Protein AF-A0A8S9Y4X1-F1 (afdb_monomer_lite)

Secondary structure (DSSP, 8-state):
-EEEE-STT-EEEE---TTT---PPPP--------------HHHHHHHHHHSS-------------PPPPPPPPS---------S-SSPPPBPHHHHHHHHHHGGGS-GGGHHHHHT--B-SS-HHHHHHHTTS-----

Organism: Apolygus lucorum (NCBI:txid248454)

pLDDT: mean 70.21, std 19.72, range [40.47, 97.0]

Foldseek 3Di:
DDWDDDDPPDIWDWDDDDDDDTDTDDDDDDPDDPPPPDDDDPVVVVVVVVPPDPPPPDPDPPDPPPDPDDDDDPPDDPPPVPPPPDPDADAAEPVVLVVVVVCVVVDDPVCVVVSVPGHHDPDHPVVVVVVVPDDDDDD

Radius of gyration: 30.33 Å; chains: 1; bounding box: 62×47×93 Å

Structure (mmCIF, N/CA/C/O backbone):
data_AF-A0A8S9Y4X1-F1
#
_entry.id   AF-A0A8S9Y4X1-F1
#
loop_
_atom_site.group_PDB
_atom_site.id
_atom_site.type_symbol
_atom_site.label_atom_id
_atom_site.label_alt_id
_atom_site.label_comp_id
_atom_site.label_asym_id
_atom_site.label_entity_id
_atom_site.label_seq_id
_atom_site.pdbx_PDB_ins_code
_atom_site.Cartn_x
_atom_site.Cartn_y
_atom_site.Cartn_z
_atom_site.occupancy
_atom_site.B_iso_or_equiv
_atom_site.auth_seq_id
_atom_site.auth_comp_id
_atom_site.auth_asym_id
_atom_site.auth_atom_id
_atom_site.pdbx_PDB_model_num
ATOM 1 N N . MET A 1 1 ? -24.726 30.412 -12.217 1.00 48.69 1 MET A N 1
ATOM 2 C CA . MET A 1 1 ? -24.454 28.998 -12.553 1.00 48.69 1 MET A CA 1
ATOM 3 C C . MET A 1 1 ? -23.168 28.961 -13.350 1.00 48.69 1 MET A C 1
ATOM 5 O O . MET A 1 1 ? -23.144 29.510 -14.440 1.00 48.69 1 MET A O 1
ATOM 9 N N . THR A 1 2 ? -22.099 28.398 -12.800 1.00 46.69 2 THR A N 1
ATOM 10 C CA . THR A 1 2 ? -20.843 28.188 -13.530 1.00 46.69 2 THR A CA 1
ATOM 11 C C . THR A 1 2 ?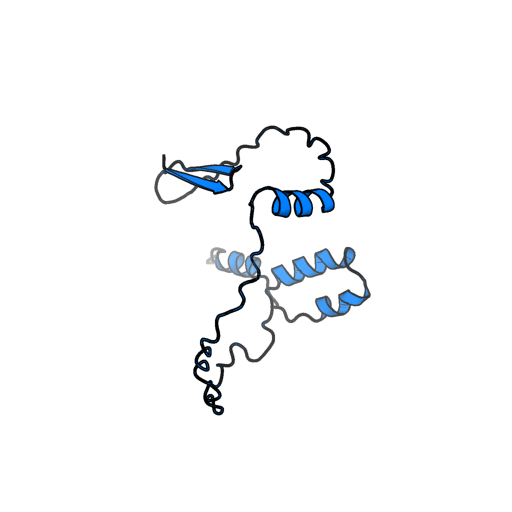 -20.737 26.699 -13.840 1.00 46.69 2 THR A C 1
ATOM 13 O O . THR A 1 2 ? -20.796 25.872 -12.931 1.00 46.69 2 THR A O 1
ATOM 16 N N . GLN A 1 3 ? -20.679 26.349 -15.126 1.00 47.19 3 GLN A N 1
ATOM 17 C CA . GLN A 1 3 ? -20.522 24.962 -15.566 1.00 47.19 3 GLN A CA 1
ATOM 18 C C . GLN A 1 3 ? -19.044 24.687 -15.830 1.0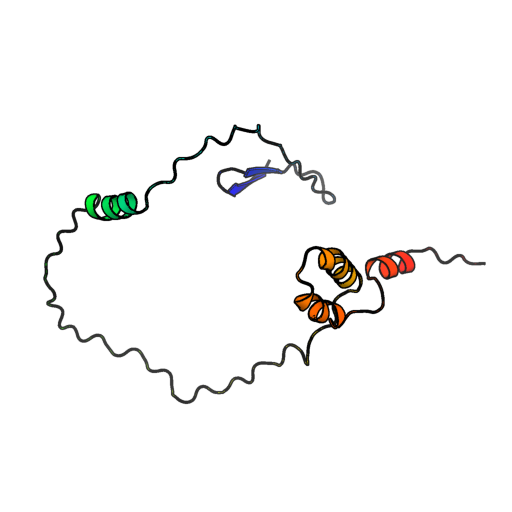0 47.19 3 GLN A C 1
ATOM 20 O O . GLN A 1 3 ? -18.392 25.454 -16.536 1.00 47.19 3 GLN A O 1
ATOM 25 N N . LEU A 1 4 ? -18.525 23.598 -15.265 1.00 46.12 4 LEU A N 1
ATOM 26 C CA . LEU A 1 4 ? -17.198 23.081 -15.585 1.00 46.12 4 LEU A CA 1
ATOM 27 C C . LEU A 1 4 ? -17.399 21.820 -16.435 1.00 46.12 4 LEU A C 1
ATOM 29 O O . LEU A 1 4 ? -18.002 20.852 -15.970 1.00 46.12 4 LEU A O 1
ATOM 33 N N . ARG A 1 5 ? -16.943 21.840 -17.691 1.00 42.22 5 ARG A N 1
ATOM 34 C CA . ARG A 1 5 ? -16.958 20.665 -18.575 1.00 42.22 5 ARG A CA 1
ATOM 35 C C . ARG A 1 5 ? -15.669 19.879 -18.368 1.00 42.22 5 ARG A C 1
ATOM 37 O O . ARG A 1 5 ? -14.590 20.420 -18.586 1.00 42.22 5 ARG A O 1
ATOM 44 N N . ILE A 1 6 ? -15.783 18.613 -17.976 1.00 43.84 6 ILE A N 1
ATOM 45 C CA . ILE A 1 6 ? -14.654 17.682 -17.929 1.00 43.84 6 ILE A CA 1
ATOM 46 C C . ILE A 1 6 ? -15.033 16.506 -18.829 1.00 43.84 6 ILE A C 1
ATOM 48 O O . ILE A 1 6 ? -15.841 15.666 -18.450 1.00 43.84 6 ILE A O 1
ATOM 52 N N . SER A 1 7 ? -14.427 16.466 -20.019 1.00 40.47 7 SER A N 1
ATOM 53 C CA . SER A 1 7 ? -14.663 15.474 -21.080 1.00 40.47 7 SER A CA 1
ATOM 54 C C . SER A 1 7 ? -16.044 15.541 -21.759 1.00 40.47 7 SER A C 1
ATOM 56 O O . SER A 1 7 ? -17.018 16.041 -21.198 1.00 40.47 7 SER A O 1
ATOM 58 N N . ARG A 1 8 ? -16.108 15.050 -23.009 1.00 52.19 8 ARG A N 1
ATOM 59 C CA . ARG A 1 8 ? -17.249 15.159 -23.945 1.00 52.19 8 ARG A CA 1
ATOM 60 C C . ARG A 1 8 ? -18.585 14.629 -23.399 1.00 52.19 8 ARG A C 1
ATOM 62 O O . ARG A 1 8 ? -19.617 14.995 -23.944 1.00 52.19 8 ARG A O 1
ATOM 69 N N . TYR A 1 9 ? -18.572 13.850 -22.316 1.00 46.06 9 TYR A N 1
ATOM 70 C CA . TYR A 1 9 ? -19.741 13.110 -21.826 1.00 46.06 9 TYR A CA 1
ATOM 71 C C . TYR A 1 9 ? -20.127 13.388 -20.366 1.00 46.06 9 TYR A C 1
ATOM 73 O O . TYR A 1 9 ? -21.065 12.778 -19.866 1.00 46.06 9 TYR A O 1
ATOM 81 N N . LYS A 1 10 ? -19.438 14.288 -19.646 1.00 47.38 10 LYS A N 1
ATOM 82 C CA . LYS A 1 10 ? -19.780 14.589 -18.242 1.00 47.38 10 LYS A CA 1
ATOM 83 C C . LYS A 1 10 ? -19.875 16.090 -17.988 1.00 47.38 10 LYS A C 1
ATOM 85 O O . LYS A 1 10 ? -18.883 16.820 -17.967 1.00 47.38 10 LYS A O 1
ATOM 90 N N . VAL A 1 11 ? -21.106 16.549 -17.768 1.00 47.78 11 VAL A N 1
ATOM 91 C CA . VAL A 1 11 ? -21.417 17.924 -17.366 1.00 47.78 11 VAL A CA 1
ATOM 92 C C . VAL A 1 11 ? -21.688 17.941 -15.867 1.00 47.78 11 VAL A C 1
ATOM 94 O O . VAL A 1 11 ? -22.622 17.302 -15.394 1.00 47.78 11 VAL A O 1
ATOM 97 N N . ILE A 1 12 ? -20.883 18.689 -15.111 1.00 52.22 12 ILE A N 1
ATOM 98 C CA . ILE A 1 12 ? -21.127 18.926 -13.685 1.00 52.22 12 ILE A CA 1
ATOM 99 C C . ILE A 1 12 ? -21.751 20.313 -13.540 1.00 52.22 12 ILE A C 1
ATOM 101 O O . ILE A 1 12 ? -21.136 21.330 -13.873 1.00 52.22 12 ILE A O 1
ATOM 105 N N . THR A 1 13 ? -22.975 20.371 -13.017 1.00 50.16 13 THR A N 1
ATOM 106 C CA . THR A 1 13 ? -23.637 21.641 -12.701 1.00 50.16 13 THR A CA 1
ATOM 107 C C . THR A 1 13 ? -23.401 22.012 -11.240 1.00 50.16 13 THR A C 1
ATOM 109 O O . THR A 1 13 ? -23.898 21.350 -10.329 1.00 50.16 13 THR A O 1
ATOM 112 N N . CYS A 1 14 ? -22.668 23.100 -11.003 1.00 47.31 14 CYS A N 1
ATOM 113 C CA . CYS A 1 14 ? -22.388 23.606 -9.662 1.00 47.31 14 CYS A CA 1
ATOM 114 C C . CYS A 1 14 ? -23.380 24.719 -9.275 1.00 47.31 14 CYS A C 1
ATOM 116 O O . CYS A 1 14 ? -23.457 25.767 -9.922 1.00 47.31 14 CYS A O 1
ATOM 118 N N . GLN A 1 15 ? -24.119 24.516 -8.181 1.00 50.72 15 GLN A N 1
ATOM 119 C CA . GLN A 1 15 ? -24.926 25.548 -7.520 1.00 50.72 15 GLN A CA 1
ATOM 120 C C . GLN A 1 15 ? -24.146 26.093 -6.317 1.00 50.72 15 GLN A C 1
ATOM 122 O O . GLN A 1 15 ? -23.895 25.378 -5.346 1.00 50.72 15 GLN A O 1
ATOM 127 N N . ALA A 1 16 ? -23.745 27.363 -6.373 1.00 46.12 16 ALA A N 1
ATOM 128 C CA . ALA A 1 16 ? -23.048 28.014 -5.273 1.00 46.12 16 ALA A CA 1
ATOM 129 C C . ALA A 1 16 ? -24.047 28.397 -4.170 1.00 46.12 16 ALA A C 1
ATOM 131 O O . ALA A 1 16 ? -24.781 29.373 -4.300 1.00 46.12 16 ALA A O 1
ATOM 132 N N . LYS A 1 17 ? -24.055 27.656 -3.058 1.00 50.56 17 LYS A N 1
ATOM 133 C CA . LYS A 1 17 ? -24.651 28.116 -1.797 1.00 50.56 17 LYS A CA 1
ATOM 134 C C . LYS A 1 17 ? -23.564 28.150 -0.722 1.00 50.56 17 LYS A C 1
ATOM 136 O O . LYS A 1 17 ? -22.990 27.127 -0.368 1.00 50.56 17 LYS A O 1
ATOM 141 N N . THR A 1 18 ? -23.228 29.375 -0.318 1.00 51.84 18 THR A N 1
ATOM 142 C CA . THR A 1 18 ? -22.526 29.778 0.915 1.00 51.84 18 THR A CA 1
ATOM 143 C C . THR A 1 18 ? -21.518 28.782 1.527 1.00 51.84 18 THR A C 1
ATOM 145 O O . THR A 1 18 ? -21.851 27.893 2.301 1.00 51.84 18 THR A O 1
ATOM 148 N N . LYS A 1 19 ? -20.236 29.030 1.216 1.00 52.41 19 LYS A N 1
ATOM 149 C CA . LYS A 1 19 ? -18.960 28.767 1.932 1.00 52.41 19 LYS A CA 1
ATOM 150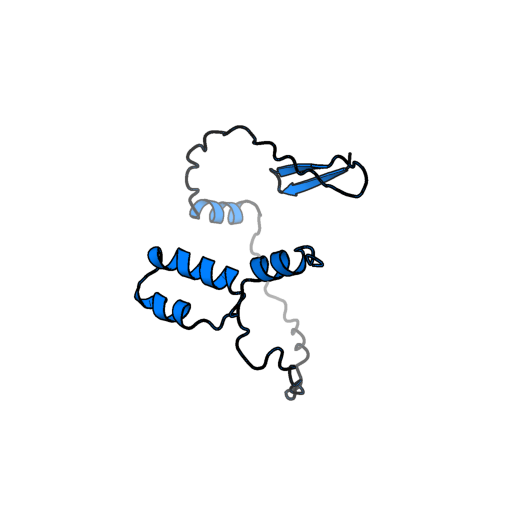 C C . LYS A 1 19 ? -18.690 27.472 2.729 1.00 52.41 19 LYS A C 1
ATOM 152 O O . LYS A 1 19 ? -17.559 27.353 3.189 1.00 52.41 19 LYS A O 1
ATOM 157 N N . LYS A 1 20 ? -19.588 26.497 2.915 1.00 54.88 20 LYS A N 1
ATOM 158 C CA . LYS A 1 20 ? -19.260 25.330 3.774 1.00 54.88 20 LYS A CA 1
ATOM 159 C C . LYS A 1 20 ? -19.642 23.936 3.282 1.00 54.88 20 LYS A C 1
ATOM 161 O O . LYS A 1 20 ? -19.180 22.985 3.899 1.00 54.88 20 LYS A O 1
ATOM 166 N N . ARG A 1 21 ? -20.386 23.752 2.188 1.00 42.75 21 ARG A N 1
ATOM 167 C CA . ARG A 1 21 ? -20.644 22.404 1.637 1.00 42.75 21 ARG A CA 1
ATOM 168 C C . ARG A 1 21 ? -20.913 22.469 0.137 1.00 42.75 21 ARG A C 1
ATOM 170 O O . ARG A 1 21 ? -21.947 22.982 -0.275 1.00 42.75 21 ARG A O 1
ATOM 177 N N . LEU A 1 22 ? -20.007 21.911 -0.667 1.00 46.88 22 LEU A N 1
ATOM 178 C CA . LEU A 1 22 ? -20.325 21.548 -2.047 1.00 46.88 22 LEU A CA 1
ATOM 179 C C . LEU A 1 22 ? -21.138 20.246 -2.012 1.00 46.88 22 LEU A C 1
ATOM 181 O O . LEU A 1 22 ? -20.665 19.239 -1.487 1.00 46.88 22 LEU A O 1
ATOM 185 N N . ARG A 1 23 ? -22.363 20.264 -2.545 1.00 42.56 23 ARG A N 1
ATOM 186 C CA . ARG A 1 23 ? -23.140 19.048 -2.817 1.00 42.56 23 ARG A CA 1
ATOM 187 C C . ARG A 1 23 ? -22.910 18.690 -4.281 1.00 42.56 23 ARG A C 1
ATOM 189 O O . ARG A 1 23 ? -23.397 19.397 -5.155 1.00 42.56 23 ARG A O 1
ATOM 196 N N . ILE A 1 24 ? -22.141 17.634 -4.529 1.00 54.19 24 ILE A N 1
ATOM 197 C CA . ILE A 1 24 ? -21.978 17.066 -5.869 1.00 54.19 24 ILE A CA 1
ATOM 198 C C . ILE A 1 24 ? -23.199 16.179 -6.107 1.00 54.19 24 ILE A C 1
ATOM 200 O O . ILE A 1 24 ? -23.449 15.256 -5.334 1.00 54.19 24 ILE A O 1
ATOM 204 N N . MET A 1 25 ? -23.995 16.514 -7.118 1.00 44.84 25 MET A N 1
ATOM 205 C CA . MET A 1 25 ? -25.071 15.658 -7.607 1.00 44.84 25 MET A CA 1
ATOM 206 C C . MET A 1 25 ? -24.545 14.937 -8.842 1.00 44.84 25 MET A C 1
ATOM 208 O O . MET A 1 25 ? -24.084 15.588 -9.777 1.00 44.84 25 MET A O 1
ATOM 212 N N . TRP A 1 26 ? -24.571 13.610 -8.803 1.00 44.75 26 TRP A N 1
ATOM 213 C CA . TRP A 1 26 ? -24.354 12.775 -9.974 1.00 44.75 26 TRP A CA 1
ATOM 214 C C . TRP A 1 26 ? -25.724 12.559 -10.607 1.00 44.75 26 TRP A C 1
ATOM 216 O O . TRP A 1 26 ? -26.634 12.090 -9.927 1.00 44.75 26 TRP A O 1
ATOM 226 N N . SER A 1 27 ? -25.885 12.974 -11.859 1.00 49.47 27 SER A N 1
ATOM 227 C CA . SER A 1 27 ? -27.011 12.523 -12.670 1.00 49.47 27 SER A CA 1
ATOM 228 C C . SER A 1 27 ? -26.569 11.234 -13.344 1.00 49.47 27 SER A C 1
ATOM 230 O O . SER A 1 27 ? -25.586 11.244 -14.088 1.00 49.47 27 SER A O 1
ATOM 232 N N . GLU A 1 28 ? -27.247 10.137 -13.034 1.00 44.03 28 GLU A N 1
ATOM 233 C CA . GLU A 1 28 ? -27.150 8.906 -13.811 1.00 44.03 28 GLU A CA 1
ATOM 234 C C . GLU A 1 28 ? -27.853 9.183 -15.141 1.00 44.03 28 GLU A C 1
ATOM 236 O O . GLU A 1 28 ? -29.041 9.503 -15.176 1.00 44.03 28 GLU A O 1
ATOM 241 N N . GLY A 1 29 ? -27.060 9.226 -16.211 1.00 45.47 29 GLY A N 1
ATOM 242 C CA . GLY A 1 29 ? -27.583 9.193 -17.568 1.00 45.47 29 GLY A CA 1
ATOM 243 C C . GLY A 1 29 ? -28.074 7.783 -17.862 1.00 45.47 29 GLY A C 1
ATOM 244 O O . GLY A 1 29 ? -27.479 6.821 -17.382 1.00 45.47 29 GLY A O 1
ATOM 245 N N . GLU A 1 30 ? -29.172 7.725 -18.602 1.00 53.09 30 GLU A N 1
ATOM 246 C CA . GLU A 1 30 ? -29.833 6.544 -19.152 1.00 53.09 30 GLU A CA 1
ATOM 247 C C . GLU A 1 30 ? -28.819 5.523 -19.695 1.00 53.09 30 GLU A C 1
ATOM 249 O O . GLU A 1 30 ? -27.838 5.897 -20.344 1.00 53.09 30 GLU A O 1
ATOM 254 N N . GLU A 1 31 ? -29.022 4.246 -19.357 1.00 50.28 31 GLU A N 1
ATOM 255 C CA . GLU A 1 31 ? -28.235 3.135 -19.889 1.00 50.28 31 GLU A CA 1
ATOM 256 C C . GLU A 1 31 ? -28.609 2.959 -21.363 1.00 50.28 31 GLU A C 1
ATOM 258 O O . GLU A 1 31 ? -29.567 2.267 -21.692 1.00 50.28 31 GLU A O 1
ATOM 263 N N . ASP A 1 32 ? -27.878 3.628 -22.253 1.00 45.88 32 ASP A N 1
ATOM 264 C CA . ASP A 1 32 ? -27.865 3.244 -23.658 1.00 45.88 32 ASP A CA 1
ATOM 265 C C . ASP A 1 32 ? -27.224 1.851 -23.742 1.00 45.88 32 ASP A C 1
ATOM 267 O O . ASP A 1 32 ? -26.061 1.672 -23.355 1.00 45.88 32 ASP A O 1
ATOM 271 N N . ASP A 1 33 ? -27.990 0.870 -24.227 1.00 49.41 33 ASP A N 1
ATOM 272 C CA . ASP A 1 33 ? -27.493 -0.453 -24.595 1.00 49.41 33 ASP A CA 1
ATOM 273 C C . ASP A 1 33 ? -26.206 -0.280 -25.413 1.00 49.41 33 ASP A C 1
ATOM 275 O O . ASP A 1 33 ? -26.198 0.328 -26.489 1.00 49.41 33 ASP A O 1
ATOM 279 N N . ILE A 1 34 ? -25.088 -0.778 -24.879 1.00 45.44 34 ILE A N 1
ATOM 280 C CA . ILE A 1 34 ? -23.803 -0.759 -25.573 1.00 45.44 34 ILE A CA 1
ATOM 281 C C . ILE A 1 34 ? -23.943 -1.722 -26.748 1.00 45.44 34 ILE A C 1
ATOM 283 O O . ILE A 1 34 ? -23.728 -2.919 -26.606 1.00 45.44 34 ILE A O 1
ATOM 287 N N . SER A 1 35 ? -24.331 -1.179 -27.901 1.00 53.91 35 SER A N 1
ATOM 288 C CA . SER A 1 35 ? -24.262 -1.865 -29.183 1.00 53.91 35 SER A CA 1
ATOM 289 C C . SER A 1 35 ? -22.842 -2.380 -29.376 1.00 53.91 35 SER A C 1
ATOM 291 O O . SER A 1 35 ? -21.883 -1.610 -29.283 1.00 53.91 35 SER A O 1
ATOM 293 N N . ASP A 1 36 ? -22.736 -3.671 -29.667 1.00 52.56 36 ASP A N 1
ATOM 294 C CA . ASP A 1 36 ? -21.516 -4.409 -29.970 1.00 52.56 36 ASP A CA 1
ATOM 295 C C . ASP A 1 36 ? -20.788 -3.722 -31.137 1.00 52.56 36 ASP A C 1
ATOM 297 O O . ASP A 1 36 ? -21.064 -3.960 -32.312 1.00 52.56 36 ASP A O 1
ATOM 301 N N . GLY A 1 37 ? -19.909 -2.777 -30.809 1.00 51.22 37 GLY A N 1
ATOM 302 C CA . GLY A 1 37 ? -19.139 -2.028 -31.787 1.00 51.22 37 GLY A CA 1
ATOM 303 C C . GLY A 1 37 ? -18.191 -2.974 -32.506 1.00 51.22 37 GLY A C 1
ATOM 304 O O . GLY A 1 37 ? -17.246 -3.482 -31.904 1.00 51.22 37 GLY A O 1
ATOM 305 N N . GLU A 1 38 ? -18.469 -3.207 -33.785 1.00 60.78 38 GLU A N 1
ATOM 306 C CA . GLU A 1 38 ? -17.631 -3.955 -34.711 1.00 60.78 38 GLU A CA 1
ATOM 307 C C . GLU A 1 38 ? -16.175 -3.466 -34.603 1.00 60.78 38 GLU A C 1
ATOM 309 O O . GLU A 1 38 ? -15.879 -2.270 -34.695 1.00 60.78 38 GLU A O 1
ATOM 314 N N . LEU A 1 39 ? -15.268 -4.399 -34.315 1.00 52.97 39 LEU A N 1
ATOM 315 C CA . LEU A 1 39 ? -13.844 -4.143 -34.139 1.00 52.97 39 LEU A CA 1
ATOM 316 C C . LEU A 1 39 ? -13.278 -3.623 -35.471 1.00 52.97 39 LEU A C 1
ATOM 318 O O . LEU A 1 39 ? -13.062 -4.412 -36.386 1.00 52.97 39 LEU A O 1
ATOM 322 N N . MET A 1 40 ? -13.055 -2.310 -35.596 1.00 57.19 40 MET A N 1
ATOM 323 C CA . MET A 1 40 ? -12.433 -1.738 -36.797 1.00 57.19 40 MET A CA 1
ATOM 324 C C . MET A 1 40 ? -11.074 -2.405 -37.058 1.00 57.19 40 MET A C 1
ATOM 326 O O . MET A 1 40 ? -10.185 -2.368 -36.202 1.00 57.19 40 MET A O 1
ATOM 330 N N . ASP A 1 41 ? -10.919 -3.001 -38.243 1.00 63.53 41 ASP A N 1
ATOM 331 C CA . ASP A 1 41 ? -9.669 -3.608 -38.689 1.00 63.53 41 ASP A CA 1
ATOM 332 C C . ASP A 1 41 ? -8.603 -2.516 -38.879 1.00 63.53 41 ASP A C 1
ATOM 334 O O . ASP A 1 41 ? -8.783 -1.539 -39.609 1.00 63.53 41 ASP A O 1
ATOM 338 N N . LEU A 1 42 ? -7.464 -2.673 -38.202 1.00 59.31 42 LEU A N 1
ATOM 339 C CA . LEU A 1 42 ? -6.360 -1.707 -38.213 1.00 59.31 42 LEU A CA 1
ATOM 340 C C . LEU A 1 42 ? -5.752 -1.519 -39.614 1.00 59.31 42 LEU A C 1
ATOM 342 O O . LEU A 1 42 ? -5.033 -0.543 -39.839 1.00 59.31 42 LEU A O 1
ATOM 346 N N . SER A 1 43 ? -6.038 -2.426 -40.551 1.00 59.19 43 SER A N 1
ATOM 347 C CA . SER A 1 43 ? -5.587 -2.339 -41.940 1.00 59.19 43 SER A CA 1
ATOM 348 C C . SER A 1 43 ? -6.239 -1.178 -42.713 1.00 59.19 43 SER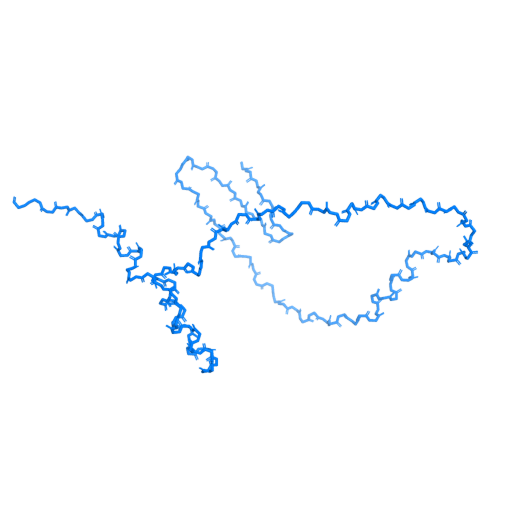 A C 1
ATOM 350 O O . SER A 1 43 ? -5.561 -0.509 -43.499 1.00 59.19 43 SER A O 1
ATOM 352 N N . GLU A 1 44 ? -7.507 -0.858 -42.435 1.00 58.81 44 GLU A N 1
ATOM 353 C CA . GLU A 1 44 ? -8.245 0.212 -43.121 1.00 58.81 44 GLU A CA 1
ATOM 354 C C . GLU A 1 44 ? -7.805 1.607 -42.655 1.00 58.81 44 GLU A C 1
ATOM 356 O O . GLU A 1 44 ? -7.725 2.547 -43.451 1.00 58.81 44 GLU A O 1
ATOM 361 N N . LEU A 1 45 ? -7.418 1.739 -41.381 1.00 60.59 45 LEU A N 1
ATOM 362 C CA . LEU A 1 45 ? -6.915 2.997 -40.819 1.00 60.59 45 LEU A CA 1
ATOM 363 C C . LEU A 1 45 ? -5.602 3.436 -41.486 1.00 60.59 45 LEU A C 1
ATOM 365 O O . LEU A 1 45 ? -5.398 4.622 -41.749 1.00 60.59 45 LEU A O 1
ATOM 369 N N . VAL A 1 46 ? -4.721 2.482 -41.795 1.00 59.69 46 VAL A N 1
ATOM 370 C CA . VAL A 1 46 ? -3.446 2.758 -42.475 1.00 59.69 46 VAL A CA 1
ATOM 371 C C . VAL A 1 46 ? -3.679 3.190 -43.926 1.00 59.69 46 VAL A C 1
ATOM 373 O O . VAL A 1 46 ? -2.991 4.085 -44.417 1.00 59.69 46 VAL A O 1
ATOM 376 N N . GLN A 1 47 ? -4.681 2.620 -44.602 1.00 55.72 47 GLN A N 1
ATOM 377 C CA . GLN A 1 47 ? -5.025 2.998 -45.978 1.00 55.72 47 GLN A CA 1
ATOM 378 C C . GLN A 1 47 ? -5.695 4.379 -46.056 1.00 55.72 47 GLN A C 1
ATOM 380 O O . GLN A 1 47 ? -5.414 5.141 -46.981 1.00 55.72 47 GLN A O 1
ATOM 385 N N . GLY A 1 48 ? -6.504 4.749 -45.057 1.00 55.34 48 GLY A N 1
ATOM 386 C CA . GLY A 1 48 ? -7.119 6.077 -44.972 1.00 55.34 48 GLY A CA 1
ATOM 387 C C . GLY A 1 48 ? -6.096 7.214 -44.862 1.00 55.34 48 GLY A C 1
ATOM 388 O O . GLY A 1 48 ? -6.236 8.232 -45.538 1.00 55.34 48 GLY A O 1
ATOM 389 N N . ILE A 1 49 ? -5.025 7.013 -44.084 1.00 55.62 49 ILE A N 1
ATOM 390 C CA . ILE A 1 49 ? -3.947 8.005 -43.916 1.00 55.62 49 ILE A CA 1
ATOM 391 C C . ILE A 1 49 ? -3.180 8.225 -45.228 1.00 55.62 49 ILE A C 1
ATOM 393 O O . ILE A 1 49 ? -2.787 9.348 -45.535 1.00 55.62 49 ILE A O 1
ATOM 397 N N . LEU A 1 50 ? -2.991 7.173 -46.028 1.00 46.69 50 LEU A N 1
ATOM 398 C CA . LEU A 1 50 ? -2.265 7.259 -47.298 1.00 46.69 50 LEU A CA 1
ATOM 399 C C . LEU A 1 50 ? -3.100 7.858 -48.441 1.00 46.69 50 LEU A C 1
ATOM 401 O O . LEU A 1 50 ? -2.528 8.271 -49.447 1.00 46.69 50 LEU A O 1
ATOM 405 N N . SER A 1 51 ? -4.431 7.913 -48.308 1.00 53.19 51 SER A N 1
ATOM 406 C CA . SER A 1 51 ? -5.322 8.347 -49.391 1.00 53.19 51 SER A CA 1
ATOM 407 C C . SER A 1 51 ? -5.856 9.778 -49.252 1.00 53.19 51 SER A C 1
ATOM 409 O O . SER A 1 51 ? -6.308 10.333 -50.255 1.00 53.19 51 SER A O 1
ATOM 411 N N . SER A 1 52 ? -5.851 10.387 -48.059 1.00 52.94 52 SER A N 1
ATOM 412 C CA . SER A 1 52 ? -6.485 11.703 -47.846 1.00 52.94 52 SER A CA 1
ATOM 413 C C . SER A 1 52 ? -5.572 12.908 -48.059 1.00 52.94 52 SER A C 1
ATOM 415 O O . SER A 1 52 ? -6.049 14.040 -48.071 1.00 52.94 52 SER A O 1
ATOM 417 N N . GLU A 1 53 ? -4.278 12.697 -48.267 1.00 51.12 53 GLU A N 1
ATOM 418 C CA . GLU A 1 53 ? -3.361 13.773 -48.614 1.00 51.12 53 GLU A CA 1
ATOM 419 C C . GLU A 1 53 ? -2.606 13.367 -49.871 1.00 51.12 53 GLU A C 1
ATOM 421 O O . GLU A 1 53 ? -1.892 12.368 -49.889 1.00 51.12 53 GLU A O 1
ATOM 426 N N . GLY A 1 54 ? -2.788 14.134 -50.948 1.00 50.25 54 GLY A N 1
ATOM 427 C CA . GLY A 1 54 ? -2.020 14.017 -52.184 1.00 50.25 54 GLY A CA 1
ATOM 428 C C . GLY A 1 54 ? -0.553 14.379 -51.961 1.00 50.25 54 GLY A C 1
ATOM 429 O O . GLY A 1 54 ? -0.054 15.358 -52.512 1.00 50.25 54 GLY A O 1
ATOM 430 N N . VAL A 1 55 ? 0.146 13.598 -51.144 1.00 44.12 55 VAL A N 1
ATOM 431 C CA . VAL A 1 55 ? 1.579 13.699 -50.919 1.00 44.12 55 VAL A CA 1
ATOM 432 C C . VAL A 1 55 ? 2.242 12.862 -51.998 1.00 44.12 55 VAL A C 1
ATOM 434 O O . VAL A 1 55 ? 2.654 11.723 -51.799 1.00 44.12 55 VAL A O 1
ATOM 437 N N . THR A 1 56 ? 2.346 13.435 -53.195 1.00 45.03 56 THR A N 1
ATOM 438 C CA . THR A 1 56 ? 3.361 12.977 -54.141 1.00 45.03 56 THR A CA 1
ATOM 439 C C . THR A 1 56 ? 4.714 13.166 -53.466 1.00 45.03 56 THR A C 1
ATOM 441 O O . THR A 1 56 ? 5.158 14.304 -53.290 1.00 45.03 56 THR A O 1
ATOM 444 N N . LEU A 1 57 ? 5.365 12.068 -53.080 1.00 47.56 57 LEU A N 1
ATOM 445 C CA . LEU A 1 57 ? 6.767 12.074 -52.681 1.00 47.56 57 LEU A CA 1
ATOM 446 C C . LEU A 1 57 ? 7.597 12.449 -53.913 1.00 47.56 57 LEU A C 1
ATOM 448 O O . LEU A 1 57 ? 8.036 11.597 -54.680 1.00 47.56 57 LEU A O 1
ATOM 452 N N . LYS A 1 58 ? 7.775 13.754 -54.143 1.00 45.94 58 LYS A N 1
ATOM 453 C CA . LYS A 1 58 ? 8.854 14.236 -54.997 1.00 45.94 58 LYS A CA 1
ATOM 454 C C . LYS A 1 58 ? 10.149 13.918 -54.263 1.00 45.94 58 LYS A C 1
ATOM 456 O O . LYS A 1 58 ? 10.486 14.588 -53.290 1.00 45.94 58 LYS A O 1
ATOM 461 N N . GLU A 1 59 ? 10.867 12.905 -54.738 1.00 54.38 59 GLU A N 1
ATOM 462 C CA . GLU A 1 59 ? 12.298 12.775 -54.485 1.00 54.38 59 GLU A CA 1
ATOM 463 C C . GLU A 1 59 ? 12.978 14.065 -54.950 1.00 54.38 59 GLU A C 1
ATOM 465 O O . GLU A 1 59 ? 13.254 14.278 -56.130 1.00 54.38 59 GLU A O 1
ATOM 470 N N . LYS A 1 60 ? 13.217 14.971 -54.008 1.00 47.84 60 LYS A N 1
ATOM 471 C CA . LYS A 1 60 ? 14.253 15.982 -54.147 1.00 47.84 60 LYS A CA 1
ATOM 472 C C . LYS A 1 60 ? 14.956 16.143 -52.812 1.00 47.84 60 LYS A C 1
ATOM 474 O O . LYS A 1 60 ? 14.783 17.126 -52.101 1.00 47.84 60 LYS A O 1
ATOM 479 N N . ALA A 1 61 ? 15.756 15.137 -52.479 1.00 53.31 61 ALA A N 1
ATOM 480 C CA . ALA A 1 61 ? 16.799 15.259 -51.475 1.00 53.31 61 ALA A CA 1
ATOM 481 C C . ALA A 1 61 ? 18.012 15.969 -52.103 1.00 53.31 61 ALA A C 1
ATOM 483 O O . ALA A 1 61 ? 19.050 15.370 -52.344 1.00 53.31 61 ALA A O 1
ATOM 484 N N . GLU A 1 62 ? 17.863 17.260 -52.390 1.00 57.19 62 GLU A N 1
ATOM 485 C CA . GLU A 1 62 ? 18.997 18.174 -52.549 1.00 57.19 62 GLU A CA 1
ATOM 486 C C . GLU A 1 62 ? 18.860 19.248 -51.474 1.00 57.19 62 GLU A C 1
ATOM 488 O O . GLU A 1 62 ? 18.345 20.339 -51.692 1.00 57.19 62 GLU A O 1
ATOM 493 N N . SER A 1 63 ? 19.288 18.886 -50.270 1.00 47.53 63 SER A N 1
ATOM 494 C CA . SER A 1 63 ? 19.663 19.829 -49.228 1.00 47.53 63 SER A CA 1
ATOM 495 C C . SER A 1 63 ? 20.983 19.325 -48.663 1.00 47.53 63 SER A C 1
ATOM 497 O O . SER A 1 63 ? 21.026 18.484 -47.769 1.00 47.53 63 SER A O 1
ATOM 499 N N . SER A 1 64 ? 22.082 19.785 -49.259 1.00 60.91 64 SER A N 1
ATOM 500 C CA . SER A 1 64 ? 23.425 19.662 -48.690 1.00 60.91 64 SER A CA 1
ATOM 501 C C . SER A 1 64 ? 23.695 20.818 -47.722 1.00 60.91 64 SER A C 1
ATOM 503 O O . SER A 1 64 ? 24.790 21.380 -47.709 1.00 60.91 64 SER A O 1
ATOM 505 N N . GLU A 1 65 ? 22.690 21.233 -46.955 1.00 68.12 65 GLU A N 1
ATOM 506 C CA . GLU A 1 65 ? 22.891 22.205 -45.893 1.00 68.12 65 GLU A CA 1
ATOM 507 C C . GLU A 1 65 ? 23.355 21.420 -44.669 1.00 68.12 65 GLU A C 1
ATOM 509 O O . GLU A 1 65 ? 22.578 20.724 -44.014 1.00 68.12 65 GLU A O 1
ATOM 514 N N . ALA A 1 66 ? 24.669 21.436 -44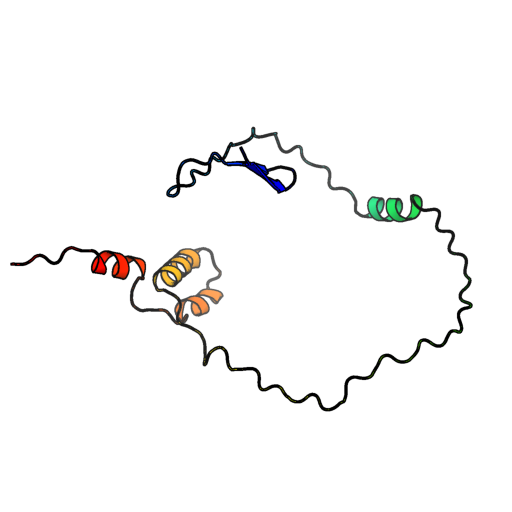.438 1.00 72.19 66 ALA A N 1
ATOM 515 C CA . ALA A 1 66 ? 25.291 20.772 -43.305 1.00 72.19 66 ALA A CA 1
ATOM 516 C C . ALA A 1 66 ? 24.606 21.241 -42.015 1.00 72.19 66 ALA A C 1
ATOM 518 O O . ALA A 1 66 ? 24.747 22.396 -41.612 1.00 72.19 66 ALA A O 1
ATOM 519 N N . ILE A 1 67 ? 23.837 20.344 -41.393 1.00 75.56 67 ILE A N 1
ATOM 520 C CA . ILE A 1 67 ? 23.160 20.620 -40.129 1.00 75.56 67 ILE A CA 1
ATOM 521 C C . ILE A 1 67 ? 24.249 20.999 -39.117 1.00 75.56 67 ILE A C 1
ATOM 523 O O . ILE A 1 67 ? 25.165 20.200 -38.903 1.00 75.56 67 ILE A O 1
ATOM 527 N N . PRO A 1 68 ? 24.200 22.200 -38.514 1.00 78.69 68 PRO A N 1
ATOM 528 C CA . PRO A 1 68 ? 25.193 22.591 -37.530 1.00 78.69 68 PRO A CA 1
ATOM 529 C C . PRO A 1 68 ? 25.132 21.633 -36.337 1.00 78.69 68 PRO A C 1
ATOM 531 O O . PRO A 1 68 ? 24.051 21.330 -35.825 1.00 78.69 68 PRO A O 1
ATOM 534 N N . ASP A 1 69 ? 26.302 21.160 -35.904 1.00 81.19 69 ASP A N 1
ATOM 535 C CA . ASP A 1 69 ? 26.438 20.274 -34.748 1.00 81.19 69 ASP A CA 1
ATOM 536 C C . ASP A 1 69 ? 25.737 20.911 -33.538 1.00 81.19 69 ASP A C 1
ATOM 538 O O . ASP A 1 69 ? 26.034 22.046 -33.147 1.00 81.19 69 ASP A O 1
ATOM 542 N N . LEU A 1 70 ? 24.800 20.174 -32.932 1.00 83.62 70 LEU A N 1
ATOM 543 C CA . LEU A 1 70 ? 24.153 20.618 -31.702 1.00 83.62 70 LEU A CA 1
ATOM 544 C C . LEU A 1 70 ? 25.223 20.848 -30.624 1.00 83.62 70 LEU A C 1
ATOM 546 O O . LEU A 1 70 ? 26.186 20.074 -30.530 1.00 83.62 70 LEU A O 1
ATOM 550 N N . PRO A 1 71 ? 25.062 21.880 -29.777 1.00 83.88 71 PRO A N 1
ATOM 551 C CA . PRO A 1 71 ? 26.000 22.142 -28.699 1.00 83.88 71 PRO A CA 1
ATOM 552 C C . PRO A 1 71 ? 26.177 20.883 -27.847 1.00 83.88 71 PRO A C 1
ATOM 554 O O . PRO A 1 71 ? 25.226 20.338 -27.281 1.00 83.88 71 PRO A O 1
ATOM 557 N N . ARG A 1 72 ? 27.418 20.394 -27.773 1.00 79.06 72 ARG A N 1
ATOM 558 C CA . ARG A 1 72 ? 27.742 19.189 -27.009 1.00 79.06 72 ARG A CA 1
ATOM 559 C C . ARG A 1 72 ? 27.676 19.509 -25.524 1.00 79.06 72 ARG A C 1
ATOM 561 O O . ARG A 1 72 ? 28.324 20.444 -25.055 1.00 79.06 72 ARG A O 1
ATOM 568 N N . ARG A 1 73 ? 26.937 18.692 -24.770 1.00 78.81 73 ARG A N 1
ATOM 569 C CA . ARG A 1 73 ? 26.960 18.744 -23.306 1.00 78.81 73 ARG A CA 1
ATOM 570 C C . ARG A 1 73 ? 28.413 18.552 -22.836 1.00 78.81 73 ARG A C 1
ATOM 572 O O . ARG A 1 73 ? 29.044 17.578 -23.259 1.00 78.81 73 ARG A O 1
ATOM 579 N N . PRO A 1 74 ? 28.967 19.441 -21.991 1.00 80.62 74 PRO A N 1
ATOM 580 C CA . PRO A 1 74 ? 30.298 19.245 -21.432 1.00 80.62 74 PRO A CA 1
ATOM 581 C C . PRO A 1 74 ? 30.366 17.889 -20.720 1.00 80.62 74 PRO A C 1
ATOM 583 O O . PRO A 1 74 ? 29.446 17.509 -19.998 1.00 80.62 74 PRO A O 1
ATOM 586 N N . ARG A 1 75 ? 31.456 17.142 -20.947 1.00 74.62 75 ARG A N 1
ATOM 587 C CA . ARG A 1 75 ? 31.624 15.764 -20.442 1.00 74.62 75 ARG A CA 1
ATOM 588 C C . ARG A 1 75 ? 31.611 15.675 -18.913 1.00 74.62 75 ARG A C 1
ATOM 590 O O . ARG A 1 75 ? 31.318 14.617 -18.372 1.00 74.62 75 ARG A O 1
ATOM 597 N N . ALA A 1 76 ? 31.908 16.780 -18.236 1.00 70.94 76 ALA A N 1
ATOM 598 C CA . ALA A 1 76 ? 31.792 16.917 -16.796 1.00 70.94 76 ALA A CA 1
ATOM 599 C C . ALA A 1 76 ? 30.516 17.702 -16.466 1.00 70.94 76 ALA A C 1
ATOM 601 O O . ALA A 1 76 ? 30.543 18.923 -16.325 1.00 70.94 76 ALA A O 1
ATOM 602 N N . SER A 1 77 ? 29.383 17.009 -16.352 1.00 68.44 77 SER A N 1
ATOM 603 C CA . SER A 1 77 ? 28.308 17.529 -15.509 1.00 68.44 77 SER A CA 1
ATOM 604 C C . SER A 1 77 ? 28.780 17.411 -14.067 1.00 68.44 77 SER A C 1
ATOM 606 O O . SER A 1 77 ? 29.188 16.318 -13.664 1.00 68.44 77 SER A O 1
ATOM 608 N N . GLN A 1 78 ? 28.729 18.497 -13.293 1.00 69.19 78 GLN A N 1
ATOM 609 C CA . GLN A 1 78 ? 28.763 18.361 -11.840 1.00 69.19 78 GLN A CA 1
ATOM 610 C C . GLN A 1 78 ? 27.728 17.298 -11.465 1.00 69.19 78 GLN A C 1
ATOM 612 O O . GLN A 1 78 ? 26.600 17.313 -11.961 1.00 69.19 78 GLN A O 1
ATOM 617 N N . VAL A 1 79 ? 28.154 16.310 -10.681 1.00 68.69 79 VAL A N 1
ATOM 618 C CA . VAL A 1 79 ? 27.219 15.390 -10.050 1.00 68.69 79 VAL A CA 1
ATOM 619 C C . VAL A 1 79 ? 26.511 16.241 -9.013 1.00 68.69 79 VAL A C 1
ATOM 621 O O . VAL A 1 79 ? 27.012 16.402 -7.903 1.00 68.69 79 VAL A O 1
ATOM 624 N N . ASP A 1 80 ? 25.405 16.868 -9.408 1.00 72.94 80 ASP A N 1
ATOM 625 C CA . ASP A 1 80 ? 24.480 17.443 -8.449 1.00 72.94 80 ASP A CA 1
ATOM 626 C C . ASP A 1 80 ? 24.127 16.300 -7.504 1.00 72.94 80 ASP A C 1
ATOM 628 O O . ASP A 1 80 ? 23.523 15.301 -7.909 1.00 72.94 80 ASP A O 1
ATOM 632 N N . VAL A 1 81 ? 24.617 16.386 -6.266 1.00 79.50 81 VAL A N 1
ATOM 633 C CA . VAL A 1 81 ? 24.319 15.399 -5.237 1.00 79.50 81 VAL A CA 1
ATOM 634 C C . VAL A 1 81 ? 22.826 15.517 -4.996 1.00 79.50 81 VAL A C 1
ATOM 636 O O . VAL A 1 81 ? 22.363 16.438 -4.324 1.00 79.50 81 VAL A O 1
ATOM 639 N N . TYR A 1 82 ? 22.065 14.627 -5.630 1.00 80.00 82 TYR A N 1
ATOM 640 C CA . TYR A 1 82 ? 20.621 14.621 -5.507 1.00 80.00 82 TYR A CA 1
ATOM 641 C C . TYR A 1 82 ? 20.290 14.451 -4.021 1.00 80.00 82 TYR A C 1
ATOM 643 O O . TYR A 1 82 ? 20.818 13.524 -3.393 1.00 80.00 82 TYR A O 1
ATOM 651 N N . PRO A 1 83 ? 19.475 15.336 -3.421 1.00 83.56 83 PRO A N 1
ATOM 652 C CA . PRO A 1 83 ? 19.172 15.229 -2.006 1.00 83.56 83 PRO A CA 1
ATOM 653 C C . PRO A 1 83 ? 18.523 13.870 -1.742 1.00 83.56 83 PRO A C 1
ATOM 655 O O . PRO A 1 83 ? 17.589 13.467 -2.439 1.00 83.56 83 PRO A O 1
ATOM 658 N N . GLN A 1 84 ? 19.023 13.151 -0.736 1.00 79.88 84 GLN A N 1
ATOM 659 C CA . GLN A 1 84 ? 18.375 11.926 -0.282 1.00 79.88 84 GLN A CA 1
ATOM 660 C C . GLN A 1 84 ? 16.980 12.279 0.230 1.00 79.88 84 GLN A C 1
ATOM 662 O O . GLN A 1 84 ? 16.827 12.886 1.287 1.00 79.88 84 GLN A O 1
ATOM 667 N N . LEU A 1 85 ? 15.959 11.916 -0.550 1.00 83.94 85 LEU A N 1
ATOM 668 C CA . LEU A 1 85 ? 14.570 12.218 -0.218 1.00 83.94 85 LEU A CA 1
ATOM 669 C C . LEU A 1 85 ? 14.137 11.463 1.048 1.00 83.94 85 LEU A C 1
ATOM 671 O O . LEU A 1 85 ? 13.501 12.040 1.928 1.00 83.94 85 LEU A O 1
ATOM 675 N N . HIS A 1 86 ? 14.525 10.187 1.156 1.00 82.12 86 HIS A N 1
ATOM 676 C CA . HIS A 1 86 ? 14.243 9.316 2.295 1.00 82.12 86 HIS A CA 1
ATOM 677 C C . HIS A 1 86 ? 15.408 8.348 2.545 1.00 82.12 86 HIS A C 1
ATOM 679 O O . HIS A 1 86 ? 16.020 7.851 1.603 1.00 82.12 86 HIS A O 1
ATOM 685 N N . ASN A 1 87 ? 15.652 8.018 3.816 1.00 82.19 87 ASN A N 1
ATOM 686 C CA . ASN A 1 87 ? 16.709 7.086 4.242 1.00 82.19 87 ASN A CA 1
ATOM 687 C C . ASN A 1 87 ? 16.307 5.602 4.115 1.00 82.19 87 ASN A C 1
ATOM 689 O O . ASN A 1 87 ? 17.031 4.722 4.572 1.00 82.19 87 ASN A O 1
ATOM 693 N N . GLY A 1 88 ? 15.134 5.316 3.546 1.00 82.75 88 GLY A N 1
ATOM 694 C CA . GLY A 1 88 ? 14.605 3.965 3.405 1.00 82.75 88 GLY A CA 1
ATOM 695 C C . GLY A 1 88 ? 13.094 3.936 3.158 1.00 82.75 88 GLY A C 1
ATOM 696 O O . GLY A 1 88 ? 12.472 4.991 2.988 1.00 82.75 88 GLY A O 1
ATOM 697 N N . PRO A 1 89 ? 12.494 2.733 3.137 1.00 84.12 89 PRO A N 1
ATOM 698 C CA . PRO A 1 89 ? 11.058 2.562 2.964 1.00 84.12 89 PRO A CA 1
ATOM 699 C C . PRO A 1 89 ? 10.289 3.198 4.126 1.00 84.12 89 PRO A C 1
ATOM 701 O O . PRO A 1 89 ? 10.519 2.877 5.292 1.00 84.12 89 PRO A O 1
ATOM 704 N N . LEU A 1 90 ? 9.355 4.094 3.813 1.00 89.19 90 LEU A N 1
ATOM 705 C CA . LEU A 1 90 ? 8.477 4.686 4.819 1.00 89.19 90 LEU A CA 1
ATOM 706 C C . LEU A 1 90 ? 7.431 3.668 5.276 1.00 89.19 90 LEU A C 1
ATOM 708 O O . LEU A 1 90 ? 6.832 2.966 4.460 1.00 89.19 90 LEU A O 1
ATOM 712 N N . ALA A 1 91 ? 7.170 3.639 6.582 1.00 93.50 91 ALA A N 1
ATOM 713 C CA . ALA A 1 91 ? 6.114 2.809 7.139 1.00 93.50 91 ALA A CA 1
ATOM 714 C C . ALA A 1 91 ? 4.735 3.294 6.663 1.00 93.50 91 ALA A C 1
ATOM 716 O O . ALA A 1 91 ? 4.385 4.468 6.824 1.00 93.50 91 ALA A O 1
ATOM 717 N N . ILE A 1 92 ? 3.933 2.388 6.104 1.00 94.56 92 ILE A N 1
ATOM 718 C CA . ILE A 1 92 ? 2.569 2.707 5.678 1.00 94.56 92 ILE A CA 1
ATOM 719 C C . ILE A 1 92 ? 1.621 2.813 6.887 1.00 94.56 92 ILE A C 1
ATOM 721 O O . ILE A 1 92 ? 1.836 2.161 7.910 1.00 94.56 92 ILE A O 1
ATOM 725 N N . PRO A 1 93 ? 0.541 3.610 6.804 1.00 95.81 93 PRO A N 1
ATOM 726 C CA . PRO A 1 93 ? -0.493 3.629 7.835 1.00 95.81 93 PRO A CA 1
ATOM 727 C C . PRO A 1 93 ? -1.094 2.246 8.087 1.00 95.81 93 PRO A C 1
ATOM 729 O O . PRO A 1 93 ? -1.355 1.516 7.126 1.00 95.81 93 PRO A O 1
ATOM 732 N N . LYS A 1 94 ? -1.411 1.932 9.352 1.00 96.19 94 LYS A N 1
ATOM 733 C CA . LYS A 1 94 ? -2.014 0.641 9.723 1.00 96.19 94 LYS A CA 1
ATOM 734 C C . LYS A 1 94 ? -3.284 0.341 8.933 1.00 96.19 94 LYS A C 1
ATOM 736 O O . LYS A 1 94 ? -3.424 -0.750 8.403 1.00 96.19 94 LYS A O 1
ATOM 741 N N . ASP A 1 95 ? -4.142 1.350 8.772 1.00 95.81 95 ASP A N 1
ATOM 742 C CA . ASP A 1 95 ? -5.400 1.225 8.028 1.00 95.81 95 ASP A CA 1
ATOM 743 C C . ASP A 1 95 ? -5.168 0.747 6.580 1.00 95.81 95 ASP A C 1
ATOM 745 O O . ASP A 1 95 ? -5.892 -0.108 6.089 1.00 95.81 95 ASP A O 1
ATOM 749 N N . LYS A 1 96 ? -4.128 1.261 5.903 1.00 95.06 96 LYS A N 1
ATOM 750 C CA . LYS A 1 96 ? -3.791 0.835 4.534 1.00 95.06 96 LYS A CA 1
ATOM 751 C C . LYS A 1 96 ? -3.210 -0.573 4.502 1.00 95.06 96 LYS A C 1
ATOM 753 O O . LYS A 1 96 ? -3.441 -1.301 3.545 1.00 95.06 96 LYS A O 1
ATOM 758 N N . TRP A 1 97 ? -2.417 -0.932 5.509 1.00 96.75 97 TRP A N 1
ATOM 759 C CA . TRP A 1 97 ? -1.881 -2.282 5.619 1.00 96.75 97 TRP A CA 1
ATOM 760 C C . TRP A 1 97 ? -3.016 -3.297 5.803 1.00 96.75 97 TRP A C 1
ATOM 762 O O . TRP A 1 97 ? -3.037 -4.288 5.084 1.00 96.75 97 TRP A O 1
ATOM 772 N N . ASP A 1 98 ? -3.992 -3.015 6.673 1.00 96.06 98 ASP A N 1
ATOM 773 C CA . ASP A 1 98 ? -5.165 -3.877 6.882 1.00 96.06 98 ASP A CA 1
ATOM 774 C C . ASP A 1 98 ? -5.968 -4.052 5.575 1.00 96.06 98 ASP A C 1
ATOM 776 O O . ASP A 1 98 ? -6.330 -5.175 5.216 1.00 96.06 98 ASP A O 1
ATOM 780 N N . ASP A 1 99 ? -6.170 -2.966 4.816 1.00 95.88 99 ASP A N 1
ATOM 781 C CA . ASP A 1 99 ? -6.816 -3.017 3.496 1.00 95.88 99 ASP A CA 1
ATOM 782 C C . ASP A 1 99 ? -6.035 -3.932 2.526 1.00 95.88 99 ASP A C 1
ATOM 784 O O . ASP A 1 99 ? -6.631 -4.768 1.848 1.00 95.88 99 ASP A O 1
ATOM 788 N N . LEU A 1 100 ? -4.700 -3.848 2.491 1.00 95.56 100 LEU A N 1
ATOM 789 C CA . LEU A 1 100 ? -3.865 -4.732 1.663 1.00 95.56 100 LEU A CA 1
ATOM 790 C C . LEU A 1 100 ? -3.950 -6.199 2.098 1.00 95.56 100 LEU A C 1
ATOM 792 O O . LEU A 1 100 ? -4.020 -7.082 1.243 1.00 95.56 100 LEU A O 1
ATOM 796 N N . GLN A 1 101 ? -3.986 -6.472 3.405 1.00 96.12 101 GLN A N 1
ATOM 797 C CA . GLN A 1 101 ? -4.160 -7.836 3.910 1.00 96.12 101 GLN A CA 1
ATOM 798 C C . GLN A 1 101 ? -5.511 -8.423 3.490 1.00 96.12 101 GLN A C 1
ATOM 800 O O . GLN A 1 101 ? -5.582 -9.600 3.139 1.00 96.12 101 GLN A O 1
ATOM 805 N N . SER A 1 102 ? -6.566 -7.602 3.456 1.00 96.50 102 SER A N 1
ATOM 806 C CA . SER A 1 102 ? -7.902 -8.031 3.021 1.00 96.50 102 SER A CA 1
ATOM 807 C C . SER A 1 102 ? -7.954 -8.470 1.552 1.00 96.50 102 SER A C 1
ATOM 809 O O . SER A 1 102 ? -8.784 -9.300 1.190 1.00 96.50 102 SER A O 1
ATOM 811 N N . LEU A 1 103 ? -7.035 -7.964 0.721 1.00 95.00 103 LEU A N 1
ATOM 812 C CA . LEU A 1 103 ? -6.940 -8.286 -0.704 1.00 95.00 103 LEU A CA 1
ATOM 813 C C . LEU A 1 103 ? -6.081 -9.524 -0.996 1.00 95.00 103 LEU A C 1
ATOM 815 O O . LEU A 1 103 ? -6.162 -10.064 -2.098 1.00 95.00 103 LEU A O 1
ATOM 819 N N . LYS A 1 104 ? -5.289 -10.014 -0.030 1.00 95.62 104 LYS A N 1
ATOM 820 C CA . LYS A 1 104 ? -4.415 -11.190 -0.216 1.00 95.62 104 LYS A CA 1
ATOM 821 C C . LYS A 1 104 ? -5.125 -12.443 -0.740 1.00 95.62 104 LYS A C 1
ATOM 823 O O . LYS A 1 104 ? -4.519 -13.118 -1.570 1.00 95.62 104 LYS A O 1
ATOM 828 N N . PRO A 1 105 ? -6.370 -12.770 -0.339 1.00 95.62 105 PRO A N 1
ATOM 829 C CA . PRO A 1 105 ? -7.074 -13.939 -0.868 1.00 95.62 105 PRO A CA 1
ATOM 830 C C . PRO A 1 105 ? -7.279 -13.909 -2.389 1.00 95.62 105 PRO A C 1
ATOM 832 O O . PRO A 1 105 ? -7.404 -14.963 -3.002 1.00 95.62 105 PRO A O 1
ATOM 835 N N . CYS A 1 106 ? -7.290 -12.718 -2.994 1.00 96.06 106 CYS A N 1
ATOM 836 C CA . CYS A 1 106 ? -7.448 -12.529 -4.435 1.00 96.06 106 CYS A CA 1
ATOM 837 C C . CYS A 1 106 ? -6.112 -12.563 -5.199 1.00 96.06 106 CYS A C 1
ATOM 839 O O . CYS A 1 106 ? -6.109 -12.452 -6.423 1.00 96.06 106 CYS A O 1
ATOM 841 N N . LEU A 1 107 ? -4.981 -12.672 -4.495 1.00 94.81 107 LEU A N 1
ATOM 842 C CA . LEU A 1 107 ? -3.637 -12.628 -5.066 1.00 94.81 107 LEU A CA 1
ATOM 843 C C . LEU A 1 107 ? -2.959 -14.007 -5.015 1.00 94.81 107 LEU A C 1
ATOM 845 O O . LEU A 1 107 ? -3.235 -14.794 -4.103 1.00 94.81 107 LEU A O 1
ATOM 849 N N . PRO A 1 108 ? -2.017 -14.293 -5.935 1.00 96.81 108 PRO A N 1
ATOM 850 C CA . PRO A 1 108 ? -1.205 -15.507 -5.887 1.00 96.81 108 PRO A CA 1
ATOM 851 C C . PRO A 1 108 ? -0.479 -15.659 -4.546 1.00 96.81 108 PRO A C 1
ATOM 853 O O . PRO A 1 108 ? 0.050 -14.680 -4.005 1.00 96.81 108 PRO A O 1
ATOM 856 N N . LYS A 1 109 ? -0.410 -16.888 -4.025 1.00 95.94 109 LYS A N 1
ATOM 857 C CA . LYS A 1 109 ? 0.180 -17.190 -2.706 1.00 95.94 109 LYS A CA 1
ATOM 858 C C . LYS A 1 109 ? 1.655 -16.807 -2.628 1.00 95.94 109 LYS A C 1
ATOM 860 O O . LYS A 1 109 ? 2.140 -16.394 -1.581 1.00 95.94 109 LYS A O 1
ATOM 865 N N . GLU A 1 110 ? 2.346 -16.870 -3.755 1.00 97.00 110 GLU A N 1
ATOM 866 C CA . GLU A 1 110 ? 3.756 -16.522 -3.910 1.00 97.00 110 GLU A CA 1
ATOM 867 C C . GLU A 1 110 ? 4.008 -15.041 -3.590 1.00 97.00 110 GLU A C 1
ATOM 869 O O . GLU A 1 110 ? 5.077 -14.677 -3.102 1.00 97.00 110 GLU A O 1
ATOM 874 N N . SER A 1 111 ? 3.007 -14.180 -3.804 1.00 94.75 111 SER A N 1
ATOM 875 C CA . SER A 1 111 ? 3.097 -12.747 -3.507 1.00 94.75 111 SER A CA 1
ATOM 876 C C . SER A 1 111 ? 2.791 -12.401 -2.049 1.00 94.75 111 SER A C 1
ATOM 878 O O . SER A 1 111 ? 3.054 -11.280 -1.620 1.00 94.75 111 SER A O 1
ATOM 880 N N . TRP A 1 112 ? 2.266 -13.334 -1.249 1.00 96.06 112 TRP A N 1
ATOM 881 C CA . TRP A 1 112 ? 1.813 -13.035 0.113 1.00 96.06 112 TRP A CA 1
ATOM 882 C C . TRP A 1 112 ? 2.945 -12.556 1.020 1.00 96.06 112 TRP A C 1
ATOM 884 O O . TRP A 1 112 ? 2.752 -11.600 1.772 1.00 96.06 112 TRP A O 1
ATOM 894 N N . ASN A 1 113 ? 4.134 -13.148 0.871 1.00 96.56 113 ASN A N 1
ATOM 895 C CA . ASN A 1 113 ? 5.321 -12.787 1.645 1.00 96.56 113 ASN A CA 1
ATOM 896 C C . ASN A 1 113 ? 5.719 -11.313 1.461 1.00 96.56 113 ASN A C 1
ATOM 898 O O . ASN A 1 113 ? 6.247 -10.690 2.379 1.00 96.56 113 ASN A O 1
ATOM 902 N N . PHE A 1 114 ? 5.446 -10.728 0.291 1.00 95.06 114 PHE A N 1
ATOM 903 C CA . PHE A 1 114 ? 5.688 -9.306 0.065 1.00 95.06 114 PHE A CA 1
ATOM 904 C C . PHE A 1 114 ? 4.813 -8.444 0.984 1.00 95.06 114 PHE A C 1
ATOM 906 O O . PHE A 1 114 ? 5.322 -7.549 1.651 1.00 95.06 114 PHE A O 1
ATOM 913 N N . TYR A 1 115 ? 3.513 -8.740 1.069 1.00 95.06 115 TYR A N 1
ATOM 914 C CA . TYR A 1 115 ? 2.558 -7.956 1.860 1.00 95.06 115 TYR A CA 1
ATOM 915 C C . TYR A 1 115 ? 2.705 -8.163 3.371 1.00 95.06 115 TYR A C 1
ATOM 917 O O . TYR A 1 115 ? 2.430 -7.242 4.142 1.00 95.06 115 TYR A O 1
ATOM 925 N N . ASP A 1 116 ? 3.145 -9.346 3.803 1.00 94.50 116 ASP A N 1
ATOM 926 C CA . ASP A 1 116 ? 3.368 -9.650 5.222 1.00 94.50 116 ASP A CA 1
ATOM 927 C C . ASP A 1 116 ? 4.507 -8.830 5.828 1.00 94.50 116 ASP A C 1
ATOM 929 O O . ASP A 1 116 ? 4.405 -8.368 6.963 1.00 94.50 116 ASP A O 1
ATOM 933 N N . ASN A 1 117 ? 5.555 -8.576 5.044 1.00 94.94 117 ASN A N 1
ATOM 934 C CA . ASN A 1 117 ? 6.766 -7.907 5.513 1.00 94.94 117 ASN A CA 1
ATOM 935 C C . ASN A 1 117 ? 6.782 -6.390 5.249 1.00 94.94 117 ASN A C 1
ATOM 937 O O . ASN A 1 117 ? 7.817 -5.744 5.419 1.00 94.94 117 ASN A O 1
ATOM 941 N N . LEU A 1 118 ? 5.659 -5.794 4.829 1.00 93.69 118 LEU A N 1
ATOM 942 C CA . LEU A 1 118 ? 5.590 -4.350 4.602 1.00 93.69 118 LEU A CA 1
ATOM 943 C C . LEU A 1 118 ? 5.729 -3.574 5.928 1.00 93.69 118 LEU A C 1
ATOM 945 O O . LEU A 1 118 ? 4.949 -3.812 6.861 1.00 93.69 118 LEU A O 1
ATOM 949 N N . PRO A 1 119 ? 6.656 -2.597 6.017 1.00 94.75 119 PRO A N 1
ATOM 950 C CA . PRO A 1 119 ? 6.785 -1.754 7.197 1.00 94.75 119 PRO A CA 1
ATOM 951 C C . PRO A 1 119 ? 5.513 -0.927 7.367 1.00 94.75 119 PRO A C 1
ATOM 953 O O . PRO A 1 119 ? 5.070 -0.249 6.439 1.00 94.75 119 PRO A O 1
ATOM 956 N N . HIS A 1 120 ? 4.919 -0.969 8.556 1.00 95.31 120 HIS A N 1
ATOM 957 C CA . HIS A 1 120 ? 3.665 -0.285 8.838 1.00 95.31 120 HIS A CA 1
ATOM 958 C C . HIS A 1 120 ? 3.622 0.265 10.263 1.00 95.31 120 HIS A C 1
ATOM 960 O O . HIS A 1 120 ? 4.344 -0.177 11.153 1.00 95.31 120 HIS A O 1
ATOM 966 N N . GLN A 1 121 ? 2.782 1.273 10.465 1.00 94.69 121 GLN A N 1
ATOM 967 C CA . GLN A 1 121 ? 2.541 1.875 11.772 1.00 94.69 121 GLN A CA 1
ATOM 968 C C . GLN A 1 121 ? 1.764 0.907 12.674 1.00 94.69 121 GLN A C 1
ATOM 970 O O . GLN A 1 121 ? 0.940 0.134 12.190 1.00 94.69 121 GLN A O 1
ATOM 975 N N . SER A 1 122 ? 1.989 0.970 13.986 1.00 91.69 122 SER A N 1
ATOM 976 C CA . SER A 1 122 ? 1.293 0.127 14.968 1.00 91.69 122 SER A CA 1
ATOM 977 C C . SER A 1 122 ? -0.188 0.487 15.113 1.00 91.69 122 SER A C 1
ATOM 979 O O . SER A 1 122 ? -1.036 -0.394 15.254 1.00 91.69 122 SER A O 1
ATOM 981 N N . GLU A 1 123 ? -0.512 1.778 15.055 1.00 92.19 123 GLU A N 1
ATOM 982 C CA . GLU A 1 123 ? -1.850 2.290 15.341 1.00 92.19 123 GLU A CA 1
ATOM 983 C C . GLU A 1 123 ? -2.593 2.776 14.093 1.00 92.19 123 GLU A C 1
ATOM 985 O O . GLU A 1 123 ? -2.020 3.284 13.127 1.00 92.19 123 GLU A O 1
ATOM 990 N N . SER A 1 124 ? -3.920 2.650 14.138 1.00 93.25 124 SER A N 1
ATOM 991 C CA . SER A 1 124 ? -4.817 3.221 13.133 1.00 93.25 124 SER A CA 1
ATOM 992 C C . SER A 1 124 ? -4.934 4.729 13.332 1.00 93.25 124 SER A C 1
ATOM 994 O O . SER A 1 124 ? -5.348 5.206 14.394 1.00 93.25 124 SER A O 1
ATOM 996 N N . ILE A 1 125 ? -4.684 5.485 12.262 1.00 91.62 125 ILE A N 1
ATOM 997 C CA . ILE A 1 125 ? -4.830 6.945 12.248 1.00 91.62 125 ILE A CA 1
ATOM 998 C C . ILE A 1 125 ? -6.287 7.323 12.544 1.00 91.62 125 ILE A C 1
ATOM 1000 O O . ILE A 1 125 ? -6.569 8.315 13.223 1.00 91.62 125 ILE A O 1
ATOM 1004 N N . ARG A 1 126 ? -7.243 6.517 12.060 1.00 90.94 126 ARG A N 1
ATOM 1005 C CA . ARG A 1 126 ? -8.675 6.730 12.311 1.00 90.94 126 ARG A CA 1
ATOM 1006 C C . ARG A 1 126 ? -9.020 6.557 13.789 1.00 90.94 126 ARG A C 1
ATOM 1008 O O . ARG A 1 126 ? -9.801 7.360 14.305 1.00 90.94 126 ARG A O 1
ATOM 1015 N N . LYS A 1 127 ? -8.464 5.540 14.459 1.00 90.69 127 LYS A N 1
ATOM 1016 C CA . LYS A 1 127 ? -8.684 5.296 15.897 1.00 90.69 127 LYS A CA 1
ATOM 1017 C C . LYS A 1 127 ? -8.064 6.404 16.746 1.00 90.69 127 LYS A C 1
ATOM 1019 O O . LYS A 1 127 ? -8.800 7.048 17.492 1.00 90.69 127 LYS A O 1
ATOM 1024 N N . ALA A 1 128 ? -6.793 6.731 16.514 1.00 90.25 128 ALA A N 1
ATOM 1025 C CA . ALA A 1 128 ? -6.099 7.810 17.219 1.00 90.25 128 ALA A CA 1
ATOM 1026 C C . ALA A 1 128 ? -6.846 9.155 17.100 1.00 90.25 128 ALA A C 1
ATOM 1028 O O . ALA A 1 128 ? -7.054 9.874 18.079 1.00 90.25 128 ALA A O 1
ATOM 1029 N N . LYS A 1 129 ? -7.363 9.475 15.904 1.00 91.50 129 LYS A N 1
ATOM 1030 C CA . LYS A 1 129 ? -8.162 10.691 15.666 1.00 91.50 129 LYS A CA 1
ATOM 1031 C C . LYS A 1 129 ? -9.527 10.691 16.367 1.00 91.50 129 LYS A C 1
ATOM 1033 O O . LYS A 1 129 ? -10.095 11.760 16.592 1.00 91.50 129 LYS A O 1
ATOM 1038 N N . ARG A 1 130 ? -10.108 9.521 16.646 1.00 91.06 130 ARG A N 1
ATOM 1039 C CA . ARG A 1 130 ? -11.365 9.402 17.406 1.00 91.06 130 ARG A CA 1
ATOM 1040 C C . ARG A 1 130 ? -11.112 9.542 18.902 1.00 91.06 130 ARG A C 1
ATOM 1042 O O . ARG A 1 130 ? -11.907 10.185 19.577 1.00 91.06 130 ARG A O 1
ATOM 1049 N N . GLU A 1 131 ? -10.024 8.971 19.404 1.00 89.56 131 GLU A N 1
ATOM 1050 C CA . GLU A 1 131 ? -9.656 9.021 20.822 1.00 89.56 131 GLU A CA 1
ATOM 1051 C C . GLU A 1 131 ? -9.278 10.426 21.276 1.00 89.56 131 GLU A C 1
ATOM 1053 O O . GLU A 1 131 ? -9.793 10.883 22.292 1.00 89.56 131 GLU A O 1
ATOM 1058 N N . SER A 1 132 ? -8.518 11.166 20.466 1.00 85.06 132 SER A N 1
ATOM 1059 C CA . SER A 1 132 ? -8.173 12.565 20.763 1.00 85.06 132 SER A CA 1
ATOM 1060 C C . SER A 1 132 ? 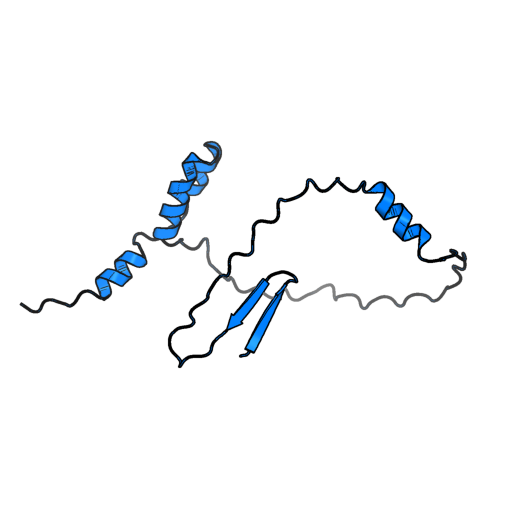-9.377 13.512 20.838 1.00 85.06 132 SER A C 1
ATOM 1062 O O . SER A 1 132 ? -9.264 14.615 21.364 1.00 85.06 132 SER A O 1
ATOM 1064 N N . LYS A 1 133 ? -10.542 13.098 20.327 1.00 86.12 133 LYS A N 1
ATOM 1065 C CA . LYS A 1 133 ? -11.791 13.872 20.364 1.00 86.12 133 LYS A CA 1
ATOM 1066 C C . LYS A 1 133 ? -12.735 13.476 21.494 1.00 86.12 133 LYS A C 1
ATOM 1068 O O . LYS A 1 133 ? -13.772 14.123 21.645 1.00 86.12 133 LYS A O 1
ATOM 1073 N N . LYS A 1 134 ? -12.450 12.410 22.248 1.00 83.50 134 LYS A N 1
ATOM 1074 C CA . LYS A 1 134 ? -13.322 12.014 23.358 1.00 83.50 134 LYS A CA 1
ATOM 1075 C C . LYS A 1 134 ? -13.220 13.074 24.465 1.00 83.50 134 LYS A C 1
ATOM 1077 O O . LYS A 1 134 ? -12.104 13.424 24.848 1.00 83.50 134 LYS A O 1
ATOM 1082 N N . PRO A 1 135 ? -14.348 13.602 24.978 1.00 78.56 135 PRO A N 1
ATOM 1083 C CA . PRO A 1 135 ? -14.306 14.534 26.094 1.00 78.56 135 PRO A CA 1
ATOM 1084 C C . PRO A 1 135 ? -13.688 13.831 27.306 1.00 78.56 135 PRO A C 1
ATOM 1086 O O . PRO A 1 135 ? -14.122 12.740 27.680 1.00 78.56 135 PRO A O 1
ATOM 1089 N N . GLN A 1 136 ? -12.664 14.450 27.895 1.00 74.31 136 GLN A N 1
ATOM 1090 C CA . GLN A 1 136 ? -12.107 14.027 29.178 1.00 74.31 136 GLN A CA 1
ATOM 1091 C C . GLN A 1 136 ? -13.231 14.132 30.213 1.00 74.31 136 GLN A C 1
ATOM 1093 O O . GLN A 1 136 ? -13.733 15.229 30.470 1.00 74.31 136 GLN A O 1
ATOM 1098 N N . ARG A 1 137 ? -13.673 12.996 30.759 1.00 75.00 137 ARG A N 1
ATOM 1099 C CA . ARG A 1 137 ? -14.558 13.003 31.924 1.00 75.00 137 ARG A CA 1
ATOM 1100 C C . ARG A 1 137 ? -13.721 13.527 33.089 1.00 75.00 137 ARG A C 1
ATOM 1102 O O . ARG A 1 137 ? -12.701 12.931 33.409 1.00 75.00 137 ARG A O 1
ATOM 1109 N N . LYS A 1 138 ? -14.089 14.695 33.618 1.00 66.81 138 LYS A N 1
ATOM 1110 C CA . LYS A 1 138 ? -13.573 15.171 34.902 1.00 66.81 138 LYS A CA 1
ATOM 1111 C C . LYS A 1 138 ? -14.397 14.465 35.973 1.00 66.81 138 LYS A C 1
ATOM 1113 O O . LYS A 1 138 ? -15.621 14.605 35.940 1.00 66.81 138 LYS A O 1
ATOM 1118 N N . ASP A 1 139 ? -13.722 13.678 36.800 1.00 65.50 139 ASP A N 1
ATOM 1119 C CA . ASP A 1 139 ? -14.282 13.086 38.018 1.00 65.50 139 ASP A CA 1
ATOM 1120 C C . ASP A 1 139 ? -14.527 14.165 39.085 1.00 65.50 139 ASP A C 1
ATOM 1122 O O . ASP A 1 139 ? -13.756 15.160 39.109 1.00 65.50 139 ASP A O 1
#

Sequence (139 aa):
MTQLRISRYKVITCQAKTKKRLRIMWSEGEEDDISDGELMDLSELVQGILSSEGVTLKEKAESSEAIPDLPRRPRASQVDVYPQLHNGPLAIPKDKWDDLQSLKPCLPKESWNFYDNLPHQSESIRKAKRESKKPQRKD